Protein AF-A0A1R1YHP0-F1 (afdb_monomer_lite)

InterPro domains:
  IPR048720 PROPPIN [PTHR11227] (2-78)

Sequence (87 aa):
MKHSCISVGTKDGYRIYNIDPFGKCYSKSYLCNITPLNLDQGGVSIVEMLFCTSLVALVGSGDHPQMSPRRLQIKNTKVTKLDLFYI

Foldseek 3Di:
DQPQKDWAWDQFFIWMFGVVVTDTPDTDGPQDPPDPPDRQGFTWPDWDDPRPAQWIWTATPCSHPVRHNPWIFIDRRVDPPDRGDTD

Secondary structure (DSSP, 8-state):
----EEEEEETTEEEEEEETTEEEEEEEE---TT-TT------EEEEEESTTSSEEEEEE-SSSTTS-TT-EEEEESS--SS--EE-

pLDDT: mean 82.33, std 15.02, range [46.94, 96.0]

Structure (mmCIF, N/CA/C/O back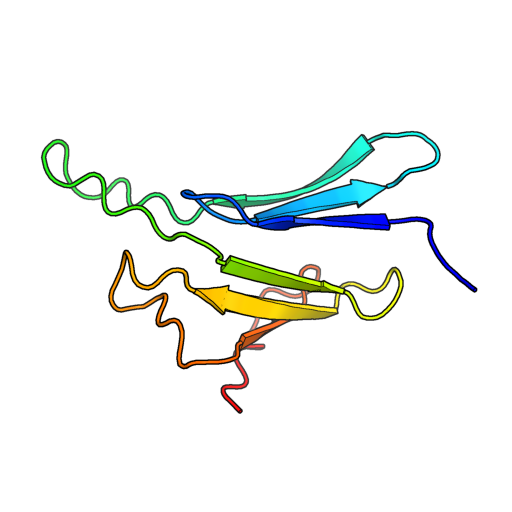bone):
data_AF-A0A1R1YHP0-F1
#
_entry.id   AF-A0A1R1YHP0-F1
#
loop_
_atom_site.group_PDB
_atom_site.id
_atom_site.type_symbol
_atom_site.label_atom_id
_atom_site.label_alt_id
_atom_site.label_comp_id
_atom_site.label_asym_id
_atom_site.label_entity_id
_atom_site.label_seq_id
_atom_site.pdbx_PDB_ins_code
_atom_site.Cartn_x
_atom_site.Cartn_y
_atom_site.Cartn_z
_atom_site.o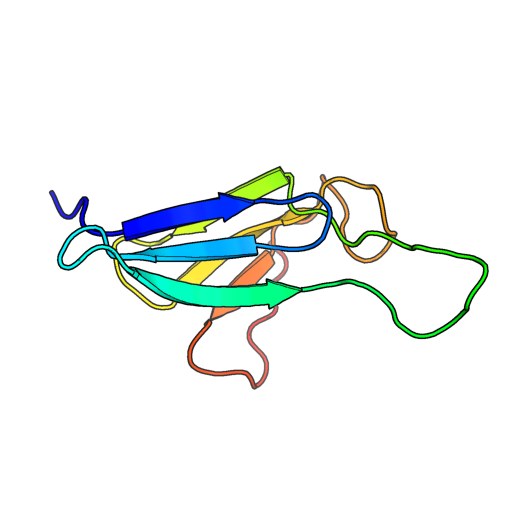ccupancy
_atom_site.B_iso_or_equiv
_atom_site.auth_seq_id
_atom_site.auth_comp_id
_atom_site.auth_asym_id
_atom_site.auth_atom_id
_atom_site.pdbx_PDB_model_num
ATOM 1 N N . MET A 1 1 ? -15.874 -10.133 8.396 1.00 48.38 1 MET A N 1
ATOM 2 C CA . MET A 1 1 ? -14.597 -9.839 7.701 1.00 48.38 1 MET A CA 1
ATOM 3 C C . MET A 1 1 ? -14.380 -8.331 7.729 1.00 48.38 1 MET A C 1
ATOM 5 O O . MET A 1 1 ? -15.351 -7.612 7.533 1.00 48.38 1 MET A O 1
ATOM 9 N N . LYS A 1 2 ? -13.181 -7.837 8.071 1.00 59.72 2 LYS A N 1
ATOM 10 C CA . LYS A 1 2 ? -12.922 -6.389 8.198 1.00 59.72 2 LYS A CA 1
ATOM 11 C C . LYS A 1 2 ? -12.537 -5.804 6.832 1.00 59.72 2 LYS A C 1
ATOM 13 O O . LYS A 1 2 ? -11.388 -5.931 6.434 1.00 59.72 2 LYS A O 1
ATOM 18 N N . HIS A 1 3 ? -13.493 -5.177 6.148 1.00 66.38 3 HIS A N 1
ATOM 19 C CA . HIS A 1 3 ? -13.300 -4.445 4.885 1.00 66.38 3 HIS A CA 1
ATOM 20 C C . HIS A 1 3 ? -13.420 -2.927 5.092 1.00 66.38 3 HIS A C 1
ATOM 22 O O . HIS A 1 3 ? -14.106 -2.262 4.329 1.00 66.38 3 HIS A O 1
ATOM 28 N N . 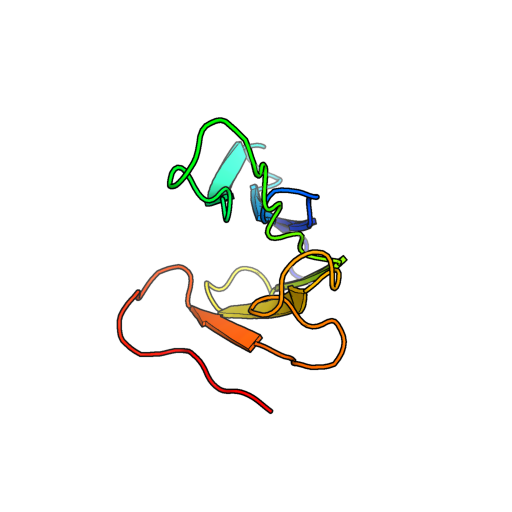SER A 1 4 ? -12.846 -2.365 6.159 1.00 86.81 4 SER A N 1
ATOM 29 C CA . SER A 1 4 ? -13.013 -0.932 6.454 1.00 86.81 4 SER A CA 1
ATOM 30 C C . SER A 1 4 ? -11.902 -0.048 5.884 1.00 86.81 4 SER A C 1
ATOM 32 O O . SER A 1 4 ? -11.954 1.161 6.064 1.00 86.81 4 SER A O 1
ATOM 34 N N . CYS A 1 5 ? -10.904 -0.602 5.187 1.00 91.06 5 CYS A N 1
ATOM 35 C CA . CYS A 1 5 ? -9.832 0.190 4.581 1.00 91.06 5 CYS A CA 1
ATOM 36 C C . CYS A 1 5 ? -9.562 -0.202 3.126 1.00 91.06 5 CYS A C 1
ATOM 38 O O . CYS A 1 5 ? -9.754 -1.353 2.743 1.00 91.06 5 CYS A O 1
ATOM 40 N N . ILE A 1 6 ? -9.079 0.765 2.347 1.00 93.38 6 ILE A N 1
ATOM 41 C CA . ILE A 1 6 ? -8.641 0.605 0.958 1.00 93.38 6 ILE A CA 1
ATOM 42 C C . ILE A 1 6 ? -7.195 1.085 0.865 1.00 93.38 6 ILE A C 1
ATOM 44 O O . ILE A 1 6 ? -6.902 2.235 1.206 1.00 93.38 6 ILE A O 1
ATOM 48 N N . SER A 1 7 ? -6.301 0.230 0.379 1.00 94.81 7 SER A N 1
ATOM 49 C CA . SER A 1 7 ? -4.942 0.601 -0.012 1.00 94.81 7 SER A CA 1
ATOM 50 C C . SER A 1 7 ? -4.870 0.872 -1.513 1.00 94.81 7 SER A C 1
ATOM 52 O O . SER A 1 7 ? -5.461 0.162 -2.320 1.00 94.81 7 SER A O 1
ATOM 54 N N . VAL A 1 8 ? -4.156 1.929 -1.898 1.00 96.00 8 VAL A N 1
ATOM 55 C CA . VAL A 1 8 ? -4.045 2.379 -3.291 1.00 96.00 8 VAL A CA 1
ATOM 56 C C . VAL A 1 8 ? -2.583 2.642 -3.619 1.00 96.00 8 VAL A C 1
ATOM 58 O O . VAL A 1 8 ? -1.962 3.515 -3.011 1.00 96.00 8 VAL A O 1
ATOM 61 N N . GLY A 1 9 ? -2.041 1.894 -4.578 1.00 94.69 9 GLY A N 1
ATOM 62 C CA . GLY A 1 9 ? -0.728 2.144 -5.171 1.00 94.69 9 GLY A CA 1
ATOM 63 C C . GLY A 1 9 ? -0.834 3.204 -6.263 1.00 94.69 9 GLY A C 1
ATOM 64 O O . GLY A 1 9 ? -1.827 3.265 -6.989 1.00 94.69 9 GLY A O 1
ATOM 65 N N . THR A 1 10 ? 0.160 4.079 -6.358 1.00 93.69 10 THR A N 1
ATOM 66 C CA . THR A 1 10 ? 0.215 5.154 -7.351 1.00 93.69 10 THR A CA 1
ATOM 67 C C . THR A 1 10 ? 1.600 5.232 -7.977 1.00 93.69 10 THR A C 1
ATOM 69 O O . THR A 1 10 ? 2.567 4.658 -7.478 1.00 93.69 10 THR A O 1
ATOM 72 N N . LYS A 1 11 ? 1.716 5.971 -9.084 1.00 90.06 11 LYS A N 1
ATOM 73 C CA . LYS A 1 11 ? 3.001 6.198 -9.770 1.00 90.06 11 LYS A CA 1
ATOM 74 C C . LYS A 1 11 ? 4.014 6.957 -8.907 1.00 90.06 11 LYS A C 1
ATOM 76 O O . LYS A 1 11 ? 5.208 6.878 -9.134 1.00 90.06 11 LYS A O 1
ATOM 81 N N . ASP A 1 12 ? 3.538 7.668 -7.894 1.00 89.56 12 ASP A N 1
ATOM 82 C CA . ASP A 1 12 ? 4.333 8.512 -7.008 1.00 89.56 12 ASP A CA 1
ATOM 83 C C . ASP A 1 12 ? 4.350 8.027 -5.548 1.00 89.56 12 ASP A C 1
ATOM 85 O O . ASP A 1 12 ? 4.864 8.743 -4.684 1.00 89.56 12 ASP A O 1
ATOM 89 N N . GLY A 1 13 ? 3.782 6.853 -5.241 1.00 91.94 13 GLY A N 1
ATOM 90 C CA . GLY A 1 13 ? 3.725 6.326 -3.879 1.00 91.94 13 GLY A CA 1
ATOM 91 C C . GLY A 1 13 ? 2.531 5.420 -3.589 1.00 91.94 13 GLY A C 1
ATOM 92 O O . GLY A 1 13 ? 2.127 4.616 -4.419 1.00 91.94 13 GLY A O 1
ATOM 93 N N . TYR A 1 14 ? 1.990 5.510 -2.372 1.00 94.44 14 TYR A N 1
ATOM 94 C CA . TYR A 1 14 ? 0.786 4.776 -1.975 1.00 94.44 14 TYR A CA 1
ATOM 95 C C . TYR A 1 14 ? -0.016 5.520 -0.906 1.00 94.44 14 TYR A C 1
ATOM 97 O O . TYR A 1 14 ? 0.496 6.378 -0.173 1.00 94.44 14 TYR A O 1
ATOM 105 N N . ARG A 1 15 ? -1.305 5.194 -0.818 1.00 95.31 15 ARG A N 1
ATOM 106 C CA . ARG A 1 15 ? -2.280 5.837 0.071 1.00 95.31 15 ARG A CA 1
ATOM 107 C C . ARG A 1 15 ? -3.181 4.793 0.713 1.00 95.31 15 ARG A C 1
ATOM 109 O O . ARG A 1 15 ? -3.413 3.735 0.137 1.00 95.31 15 ARG A O 1
ATOM 116 N N . ILE A 1 16 ? -3.680 5.102 1.904 1.00 95.12 16 ILE A N 1
ATOM 117 C CA . ILE A 1 16 ? -4.649 4.273 2.620 1.00 95.12 16 ILE A CA 1
ATOM 118 C C . ILE A 1 16 ? -5.837 5.146 2.999 1.00 95.12 16 ILE A C 1
ATOM 120 O O . ILE A 1 16 ? -5.663 6.257 3.514 1.00 95.12 16 ILE A O 1
ATOM 124 N N . TYR A 1 17 ? -7.032 4.627 2.750 1.00 94.06 17 TYR A N 1
ATOM 125 C CA . TYR A 1 17 ? -8.301 5.273 3.040 1.00 94.06 17 TYR A CA 1
ATOM 126 C C . TYR A 1 17 ? -9.112 4.404 3.994 1.00 94.06 17 TYR A C 1
ATOM 128 O O . TYR A 1 17 ? -9.212 3.197 3.794 1.00 94.06 17 TYR A O 1
ATOM 136 N N . ASN A 1 18 ? -9.701 5.019 5.013 1.00 92.88 18 ASN A N 1
ATOM 137 C CA . ASN A 1 18 ? -10.807 4.434 5.754 1.00 92.88 18 ASN A CA 1
ATOM 138 C C . ASN A 1 18 ? -12.090 4.610 4.932 1.00 92.88 18 ASN A C 1
ATOM 140 O O . ASN A 1 18 ? -12.234 5.618 4.240 1.00 92.88 18 ASN A O 1
ATOM 144 N N . ILE A 1 19 ? -12.993 3.636 4.995 1.00 91.62 19 ILE A N 1
ATOM 145 C CA . ILE A 1 19 ? -14.281 3.683 4.294 1.00 91.62 19 ILE A CA 1
ATOM 146 C C . ILE A 1 19 ? -15.342 4.392 5.147 1.00 91.62 19 ILE A C 1
ATOM 148 O O . ILE A 1 19 ? -16.212 5.049 4.580 1.00 91.62 19 ILE A O 1
ATOM 152 N N . ASP A 1 20 ? -15.248 4.318 6.483 1.00 87.81 20 ASP A N 1
ATOM 153 C CA . ASP A 1 20 ? -16.267 4.861 7.391 1.00 87.81 20 ASP A CA 1
ATOM 154 C C . ASP A 1 20 ? -15.678 5.543 8.651 1.00 87.81 20 ASP A C 1
ATOM 156 O O . ASP A 1 20 ? -15.122 4.860 9.521 1.00 87.81 20 ASP A O 1
ATOM 160 N N . PRO A 1 21 ? -15.756 6.885 8.760 1.00 90.69 21 PRO A N 1
ATOM 161 C CA . PRO A 1 21 ? -16.095 7.807 7.676 1.00 90.69 21 PRO A CA 1
ATOM 162 C C . PRO A 1 21 ? -15.034 7.755 6.566 1.00 90.69 21 PRO A C 1
ATOM 164 O O . PRO A 1 21 ? -13.850 7.514 6.838 1.00 90.69 21 PRO A O 1
ATOM 167 N N . PHE A 1 22 ? -15.447 7.999 5.317 1.00 92.25 22 PHE A N 1
ATOM 168 C CA . PHE A 1 22 ? -14.519 7.981 4.188 1.00 92.25 22 PHE A CA 1
ATOM 169 C C . PHE A 1 22 ? -13.444 9.055 4.359 1.00 92.25 22 PHE A C 1
ATOM 171 O O . PHE A 1 22 ? -13.739 10.248 4.447 1.00 92.25 22 PHE A O 1
ATOM 178 N N . GLY A 1 23 ? -12.181 8.640 4.390 1.00 92.25 23 GLY A N 1
ATOM 179 C CA . GLY A 1 23 ? -11.093 9.573 4.633 1.00 92.25 23 GLY A CA 1
ATOM 180 C C . GLY A 1 23 ? -9.721 8.960 4.437 1.00 92.25 23 GLY A C 1
ATOM 181 O O . GLY A 1 23 ? -9.479 7.796 4.745 1.00 92.25 23 GLY A O 1
ATOM 182 N N . LYS A 1 24 ? -8.785 9.765 3.935 1.00 93.44 24 LYS A N 1
ATOM 183 C CA . LYS A 1 24 ? -7.384 9.364 3.789 1.00 93.44 24 LYS A CA 1
ATOM 184 C C . LYS A 1 24 ? -6.726 9.309 5.166 1.00 93.44 24 LYS A C 1
ATOM 186 O O . LYS A 1 24 ? -6.535 10.350 5.788 1.00 93.44 24 LYS A O 1
ATOM 191 N N . CYS A 1 25 ? -6.337 8.123 5.618 1.00 90.75 25 CYS A N 1
ATOM 192 C CA . CYS A 1 25 ? -5.676 7.944 6.910 1.00 90.75 25 CYS A CA 1
ATOM 193 C C . CYS A 1 25 ? -4.147 7.904 6.797 1.00 90.75 25 CYS A C 1
ATOM 195 O O . CYS A 1 25 ? -3.454 8.222 7.760 1.00 90.75 25 CYS A O 1
ATOM 197 N N . TYR A 1 26 ? -3.604 7.537 5.632 1.00 93.44 26 TYR A N 1
ATOM 198 C CA . TYR A 1 26 ? -2.160 7.520 5.404 1.00 93.44 26 TYR A CA 1
ATOM 199 C C . TYR A 1 26 ? -1.810 7.845 3.950 1.00 93.44 26 TYR A C 1
ATOM 201 O O . TYR A 1 26 ? -2.549 7.522 3.021 1.00 93.44 26 TYR A O 1
ATOM 209 N N . SER A 1 27 ? -0.660 8.485 3.747 1.00 93.00 27 SER A N 1
ATOM 210 C CA . SER A 1 27 ? -0.111 8.778 2.425 1.00 93.00 27 SER A CA 1
ATOM 211 C C . SER A 1 27 ? 1.405 8.803 2.501 1.00 93.00 27 SER A C 1
ATOM 213 O O . SER A 1 27 ? 1.968 9.514 3.333 1.00 93.00 27 SER A O 1
ATOM 215 N N . LYS A 1 28 ? 2.068 8.097 1.589 1.00 91.12 28 LYS A N 1
ATOM 216 C CA . LYS A 1 28 ? 3.515 8.182 1.401 1.00 91.12 28 LYS A CA 1
ATOM 217 C C . LYS A 1 28 ? 3.807 8.471 -0.060 1.00 91.12 28 LYS A C 1
ATOM 219 O O . LYS A 1 28 ? 3.341 7.739 -0.923 1.00 91.12 28 LYS A O 1
ATOM 224 N N . SER A 1 29 ? 4.577 9.529 -0.307 1.00 89.31 29 SER A N 1
ATOM 225 C CA . SER A 1 29 ? 5.129 9.829 -1.627 1.00 89.31 29 SER A CA 1
ATOM 226 C C . SER A 1 29 ? 6.604 9.439 -1.681 1.00 89.31 29 SER A C 1
ATOM 228 O O . SER A 1 29 ? 7.321 9.565 -0.680 1.00 89.31 29 SER A O 1
ATOM 230 N N . TYR A 1 30 ? 7.025 8.955 -2.844 1.00 83.50 30 TYR A N 1
ATOM 231 C CA . TYR A 1 30 ? 8.407 8.630 -3.186 1.00 83.50 30 TYR A CA 1
ATOM 232 C C . TYR A 1 30 ? 8.965 9.547 -4.279 1.00 83.50 30 TYR A C 1
ATOM 234 O O . TYR A 1 30 ? 9.988 9.223 -4.875 1.00 83.50 30 TYR A O 1
ATOM 242 N N . LEU A 1 31 ? 8.319 10.688 -4.543 1.00 75.06 31 LEU A N 1
ATOM 243 C CA . LEU A 1 31 ? 8.860 11.686 -5.457 1.00 75.06 31 LEU A CA 1
ATOM 244 C C . LEU A 1 31 ? 10.196 12.213 -4.911 1.00 75.06 31 LEU A C 1
ATOM 246 O O . LEU A 1 31 ? 10.270 12.735 -3.795 1.00 75.06 31 LEU A O 1
ATOM 250 N N . CYS A 1 32 ? 11.258 12.050 -5.692 1.00 58.34 32 CYS A N 1
ATOM 251 C CA . CYS A 1 32 ? 12.581 12.544 -5.354 1.00 58.34 32 CYS A CA 1
ATOM 252 C C . CYS A 1 32 ? 12.683 14.027 -5.746 1.00 58.34 32 CYS A C 1
ATOM 254 O O . CYS A 1 32 ? 12.744 14.354 -6.926 1.00 58.34 32 CYS A O 1
ATOM 256 N N . ASN A 1 33 ? 12.737 14.943 -4.775 1.00 52.03 33 ASN A N 1
ATOM 257 C CA . ASN A 1 33 ? 12.897 16.386 -5.035 1.00 52.03 33 ASN A CA 1
ATOM 258 C C . ASN A 1 33 ? 14.339 16.785 -5.428 1.00 52.03 33 ASN A C 1
ATOM 260 O O . ASN A 1 33 ? 14.702 17.952 -5.310 1.00 52.03 33 ASN A O 1
ATOM 264 N N . ILE A 1 34 ? 15.201 15.836 -5.811 1.00 55.91 34 ILE A N 1
ATOM 265 C CA . ILE A 1 34 ? 16.653 16.076 -5.832 1.00 55.91 34 ILE A CA 1
ATOM 266 C C . ILE A 1 34 ? 17.129 16.738 -7.134 1.00 55.91 34 ILE A C 1
ATOM 268 O O . ILE A 1 34 ? 18.152 17.416 -7.102 1.00 55.91 34 ILE A O 1
ATOM 272 N N . THR A 1 35 ? 16.399 16.654 -8.256 1.00 46.94 35 THR A N 1
ATOM 273 C CA . THR A 1 35 ? 16.777 17.415 -9.464 1.00 46.94 35 THR A CA 1
ATOM 274 C C . THR A 1 35 ? 15.569 17.906 -10.271 1.00 46.94 35 THR A C 1
ATOM 276 O O . THR A 1 35 ? 14.622 17.148 -10.462 1.00 46.94 35 THR A O 1
ATOM 279 N N . PRO A 1 36 ? 15.605 19.135 -10.824 1.00 55.81 36 PRO A N 1
ATOM 280 C CA . PRO A 1 36 ? 14.550 19.667 -11.695 1.00 55.81 36 PRO A CA 1
ATOM 281 C C . PRO A 1 36 ? 14.474 18.984 -13.076 1.00 55.81 36 PRO A C 1
ATOM 283 O O . PRO A 1 36 ? 13.666 19.390 -13.905 1.00 55.81 36 PRO A O 1
ATOM 286 N N . LEU A 1 37 ? 15.309 17.969 -13.336 1.00 54.69 37 LEU A N 1
ATOM 287 C CA . LEU A 1 37 ? 15.454 17.324 -14.645 1.00 54.69 37 LEU A CA 1
ATOM 288 C C . LEU A 1 37 ? 15.216 15.804 -14.642 1.00 54.69 37 LEU A C 1
ATOM 290 O O . LEU A 1 37 ? 15.064 15.240 -15.719 1.00 54.69 37 LEU A O 1
ATOM 294 N N . ASN A 1 38 ? 15.121 15.153 -13.475 1.00 50.16 38 ASN A N 1
ATOM 295 C CA . ASN A 1 38 ? 14.720 13.747 -13.359 1.00 50.16 38 ASN A CA 1
ATOM 296 C C . ASN A 1 38 ? 13.593 13.606 -12.330 1.00 50.16 38 ASN A C 1
ATOM 298 O O . ASN A 1 38 ? 13.820 13.562 -11.120 1.00 50.16 38 ASN A O 1
ATOM 302 N N . LEU A 1 39 ? 12.363 13.539 -12.845 1.00 59.41 39 LEU A N 1
ATOM 303 C CA . LEU A 1 39 ? 11.162 13.120 -12.122 1.00 59.41 39 LEU A CA 1
ATOM 304 C C . LEU A 1 39 ? 11.214 11.604 -11.904 1.00 59.41 39 LEU A C 1
ATOM 306 O O . LEU A 1 39 ? 10.422 10.855 -12.476 1.00 59.41 39 LEU A O 1
ATOM 310 N N . ASP A 1 40 ? 12.165 11.150 -11.096 1.00 60.78 40 ASP A N 1
ATOM 311 C CA . ASP A 1 40 ? 12.233 9.754 -10.690 1.00 60.78 40 ASP A CA 1
ATOM 312 C C . ASP A 1 40 ? 11.015 9.446 -9.808 1.00 60.78 40 ASP A C 1
ATOM 314 O O . ASP A 1 40 ? 10.931 9.808 -8.630 1.00 60.78 40 ASP A O 1
ATOM 318 N N . GLN A 1 41 ? 10.020 8.828 -10.439 1.00 70.56 41 GLN A N 1
ATOM 319 C CA . GLN A 1 41 ? 8.753 8.427 -9.851 1.00 70.56 41 GLN A CA 1
ATOM 320 C C . GLN A 1 41 ? 8.944 7.084 -9.139 1.00 70.56 41 GLN A C 1
ATOM 322 O O . GLN A 1 41 ? 9.166 6.054 -9.766 1.00 70.56 41 GLN A O 1
ATOM 327 N N . GLY A 1 42 ? 8.887 7.075 -7.807 1.00 79.69 42 GLY A N 1
ATOM 328 C CA . GLY A 1 42 ? 8.915 5.838 -7.024 1.00 79.69 42 GLY A CA 1
ATOM 329 C C . GLY A 1 42 ? 7.541 5.170 -6.964 1.00 79.69 42 GLY A C 1
ATOM 330 O O . GLY A 1 42 ? 6.883 5.220 -5.927 1.00 79.69 42 GLY A O 1
ATOM 331 N N . GLY A 1 43 ? 7.095 4.565 -8.064 1.00 89.62 43 GLY A N 1
ATOM 332 C CA . GLY A 1 43 ? 5.777 3.936 -8.151 1.00 89.62 43 GLY A CA 1
ATOM 333 C C . GLY A 1 43 ? 5.617 2.680 -7.290 1.00 89.62 43 GLY A C 1
ATOM 334 O O . GLY A 1 43 ? 6.575 1.933 -7.061 1.00 89.62 43 GLY A O 1
ATOM 335 N N . VAL A 1 44 ? 4.386 2.436 -6.835 1.00 93.88 44 VAL A N 1
ATOM 336 C CA . VAL A 1 44 ? 3.975 1.212 -6.132 1.00 93.88 44 VAL A CA 1
ATOM 337 C C . VAL A 1 44 ? 2.942 0.473 -6.980 1.00 93.88 44 VAL A C 1
ATOM 339 O O . VAL A 1 44 ? 1.876 1.018 -7.268 1.00 93.88 44 VAL A O 1
ATOM 342 N N . SER A 1 45 ? 3.254 -0.767 -7.359 1.00 94.31 45 SER A N 1
ATOM 343 C CA . SER A 1 45 ? 2.401 -1.611 -8.206 1.00 94.31 45 SER A CA 1
ATOM 344 C C . SER A 1 45 ? 1.419 -2.446 -7.389 1.00 94.31 45 SER A C 1
ATOM 346 O O . SER A 1 45 ? 0.272 -2.622 -7.790 1.00 94.31 45 SER A O 1
ATOM 348 N N . ILE A 1 46 ? 1.854 -2.923 -6.221 1.00 95.69 46 ILE A N 1
ATOM 349 C CA . ILE A 1 46 ? 1.043 -3.712 -5.291 1.00 95.69 46 ILE A CA 1
ATOM 350 C C . ILE A 1 46 ? 1.141 -3.072 -3.914 1.00 95.69 46 ILE A C 1
ATOM 352 O O . ILE A 1 46 ? 2.240 -2.752 -3.455 1.00 95.69 46 ILE A O 1
ATOM 356 N N . VAL A 1 47 ? -0.002 -2.913 -3.249 1.00 95.81 47 VAL A N 1
ATOM 357 C CA . VAL A 1 47 ? -0.071 -2.534 -1.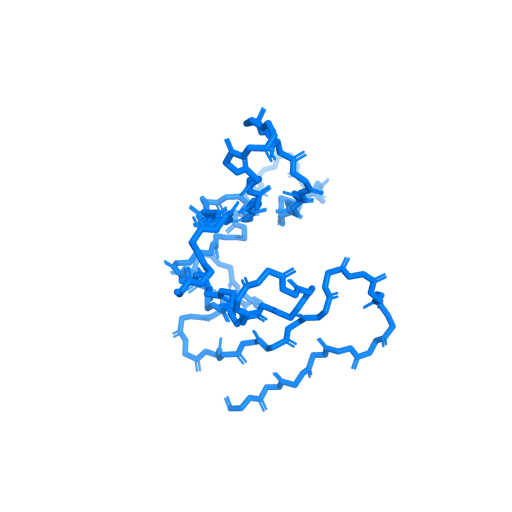839 1.00 95.81 47 VAL A CA 1
ATOM 358 C C . VAL A 1 47 ? -1.213 -3.277 -1.157 1.00 95.81 47 VAL A C 1
ATOM 360 O O . VAL A 1 47 ? -2.384 -3.055 -1.450 1.00 95.81 47 VAL A O 1
ATOM 363 N N . GLU A 1 48 ? -0.859 -4.136 -0.213 1.00 94.00 48 GLU A N 1
ATOM 364 C CA . GLU A 1 48 ? -1.798 -4.957 0.544 1.00 94.00 48 GLU A CA 1
ATOM 365 C C . GLU A 1 48 ? -1.677 -4.650 2.032 1.00 94.00 48 GLU A C 1
ATOM 367 O O . GLU A 1 48 ? -0.575 -4.535 2.578 1.00 94.00 48 GLU A O 1
ATOM 372 N N . MET A 1 49 ? -2.819 -4.506 2.699 1.00 92.25 49 MET A N 1
ATOM 373 C CA . MET A 1 49 ? -2.876 -4.299 4.143 1.00 92.25 49 MET A CA 1
ATOM 374 C C . MET A 1 49 ? -3.174 -5.605 4.859 1.00 92.25 49 MET A C 1
ATOM 376 O O . MET A 1 49 ? -4.044 -6.373 4.451 1.00 92.25 49 MET A O 1
ATOM 380 N N . LEU A 1 50 ? -2.548 -5.807 6.018 1.00 90.94 50 LEU A N 1
ATOM 381 C CA . LEU A 1 50 ? -3.033 -6.815 6.951 1.00 90.94 50 LEU A CA 1
ATOM 382 C C . LEU A 1 50 ? -4.240 -6.247 7.714 1.00 90.94 50 LEU A C 1
ATOM 384 O O . LEU A 1 50 ? -4.077 -5.533 8.710 1.00 90.94 50 LEU A O 1
ATOM 388 N N . PHE A 1 51 ? -5.453 -6.553 7.244 1.00 88.88 51 PHE A N 1
ATOM 389 C CA . PHE A 1 51 ? -6.709 -5.996 7.765 1.00 88.88 51 PHE A CA 1
ATOM 390 C C . PHE A 1 51 ? -6.652 -4.453 7.844 1.00 88.88 51 PHE A C 1
ATOM 392 O O . PHE A 1 51 ? -6.298 -3.787 6.881 1.00 88.88 51 PHE A O 1
ATOM 399 N N . CYS A 1 52 ? -6.971 -3.873 9.005 1.00 87.62 52 CYS A N 1
ATOM 400 C CA . CYS A 1 52 ? -6.910 -2.431 9.275 1.00 87.62 52 CYS A CA 1
ATOM 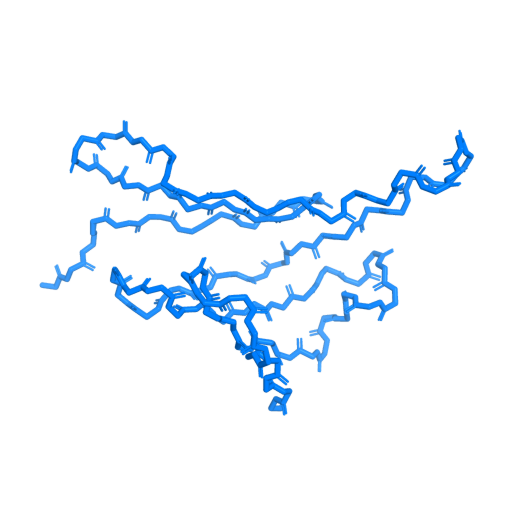401 C C . CYS A 1 52 ? -5.734 -2.080 10.201 1.00 87.62 52 CYS A C 1
ATOM 403 O O . CYS A 1 52 ? -5.818 -1.154 11.009 1.00 87.62 52 CYS A O 1
ATOM 405 N N . THR A 1 53 ? -4.668 -2.883 10.165 1.00 89.94 53 THR A N 1
ATOM 406 C CA . THR A 1 53 ? -3.449 -2.623 10.939 1.00 89.94 53 THR A CA 1
ATOM 407 C C . THR A 1 53 ? -2.544 -1.629 10.208 1.00 89.94 53 THR A C 1
ATOM 409 O O . THR A 1 53 ? -2.830 -1.201 9.092 1.00 89.94 53 THR A O 1
ATOM 412 N N . SER A 1 54 ? -1.437 -1.236 10.840 1.00 89.19 54 SER A N 1
ATOM 413 C CA . SER A 1 54 ? -0.420 -0.399 10.200 1.00 89.19 54 SER A CA 1
ATOM 414 C C . SER A 1 54 ? 0.578 -1.189 9.350 1.00 89.19 54 SER A C 1
ATOM 416 O O . SER A 1 54 ? 1.461 -0.576 8.756 1.00 89.19 54 SER A O 1
ATOM 418 N N . LEU A 1 55 ? 0.460 -2.519 9.282 1.00 91.88 55 LEU A N 1
ATOM 419 C CA . LEU A 1 55 ? 1.352 -3.364 8.497 1.00 91.88 55 LEU A CA 1
ATOM 420 C C . LEU A 1 55 ? 0.897 -3.408 7.036 1.00 91.88 55 LEU A C 1
ATOM 422 O O . LEU A 1 55 ? -0.253 -3.751 6.747 1.00 91.88 55 LEU A O 1
ATOM 426 N N . VAL A 1 56 ? 1.813 -3.079 6.128 1.00 93.00 56 VAL A N 1
ATOM 427 C CA . VAL A 1 56 ? 1.575 -3.088 4.684 1.00 93.00 56 VAL A CA 1
ATOM 428 C C . VAL A 1 56 ? 2.663 -3.863 3.957 1.00 93.00 56 VAL A C 1
ATOM 430 O O . VAL A 1 56 ? 3.849 -3.706 4.246 1.00 93.00 56 VAL A O 1
ATOM 433 N N . ALA A 1 57 ? 2.245 -4.679 2.999 1.00 94.12 57 ALA A N 1
ATOM 434 C CA . ALA A 1 57 ? 3.107 -5.350 2.045 1.00 94.12 57 ALA A CA 1
ATOM 435 C C . ALA A 1 57 ? 3.060 -4.573 0.729 1.00 94.12 57 ALA A C 1
ATOM 437 O O . ALA A 1 57 ? 1.975 -4.304 0.213 1.00 94.12 57 ALA A O 1
ATOM 438 N N . LEU A 1 58 ? 4.215 -4.175 0.199 1.00 93.81 58 LEU A N 1
ATOM 439 C CA . LEU A 1 58 ? 4.276 -3.400 -1.035 1.00 93.81 58 LEU A CA 1
ATOM 440 C C . LEU A 1 58 ? 5.362 -3.884 -1.988 1.00 93.81 58 LEU A C 1
ATOM 442 O O . LEU A 1 58 ? 6.405 -4.385 -1.566 1.00 93.81 58 LEU A O 1
ATOM 446 N N . VAL A 1 59 ? 5.109 -3.688 -3.278 1.00 94.69 59 VAL A N 1
ATOM 447 C CA . VAL A 1 59 ? 6.028 -3.995 -4.378 1.00 94.69 59 VAL A CA 1
ATOM 448 C C . VAL A 1 59 ? 6.147 -2.762 -5.267 1.00 94.69 59 VAL A C 1
ATOM 450 O O . VAL A 1 59 ? 5.162 -2.065 -5.522 1.00 94.69 59 VAL A O 1
ATOM 453 N N . GLY A 1 60 ? 7.364 -2.454 -5.712 1.00 92.94 60 GLY A N 1
ATOM 454 C CA . GLY A 1 60 ? 7.601 -1.307 -6.583 1.00 92.94 60 GLY A CA 1
ATOM 455 C C . GLY A 1 60 ? 7.120 -1.524 -8.014 1.00 92.94 60 GLY A C 1
ATOM 456 O O . GLY A 1 60 ? 6.927 -2.654 -8.458 1.00 92.94 60 GLY A O 1
ATOM 457 N N . SER A 1 61 ? 6.933 -0.437 -8.755 1.00 91.06 61 SER A N 1
ATOM 458 C CA . SER A 1 61 ? 6.564 -0.495 -10.178 1.00 91.06 61 SER A CA 1
ATOM 459 C C . SER A 1 61 ? 7.753 -0.755 -11.111 1.00 91.06 61 SER A C 1
ATOM 461 O O . SER A 1 61 ? 7.550 -1.123 -12.261 1.00 91.06 61 SER A O 1
ATOM 463 N N . GLY A 1 62 ? 8.993 -0.611 -10.631 1.00 87.81 62 GLY A N 1
ATOM 464 C CA . GLY A 1 62 ? 10.213 -0.726 -11.440 1.00 87.81 62 GLY A CA 1
ATOM 465 C C . GLY A 1 62 ? 10.702 0.581 -12.053 1.00 87.81 62 GLY A C 1
ATOM 466 O O . GLY A 1 62 ? 11.808 0.609 -12.582 1.00 87.81 62 GLY A O 1
ATOM 467 N N . ASP A 1 63 ? 9.933 1.658 -11.901 1.00 83.44 63 ASP A N 1
ATOM 468 C CA . ASP A 1 63 ? 10.259 2.998 -12.404 1.00 83.44 63 ASP A CA 1
ATOM 469 C C . ASP A 1 63 ? 11.500 3.610 -11.725 1.00 83.44 63 ASP A C 1
ATOM 471 O O . ASP A 1 63 ? 12.133 4.511 -12.266 1.00 83.44 63 ASP A O 1
ATOM 475 N N . HIS A 1 64 ? 11.875 3.108 -10.542 1.00 81.94 64 HIS A N 1
ATOM 476 C CA . HIS A 1 64 ? 13.049 3.559 -9.800 1.00 81.94 64 HIS A CA 1
ATOM 477 C C . HIS A 1 64 ? 13.834 2.364 -9.224 1.00 81.94 64 HIS A C 1
ATOM 479 O O . HIS A 1 64 ? 13.208 1.417 -8.735 1.00 81.94 64 HIS A O 1
ATOM 485 N N . PRO A 1 65 ? 15.184 2.388 -9.179 1.00 79.44 65 PRO A N 1
ATOM 486 C CA . PRO A 1 65 ? 15.995 1.254 -8.709 1.00 79.44 65 PRO A CA 1
ATOM 487 C C . PRO A 1 65 ? 15.673 0.787 -7.282 1.00 79.44 65 PRO A C 1
ATOM 489 O O . PRO A 1 65 ? 15.751 -0.404 -6.973 1.00 79.44 65 PRO A O 1
ATOM 492 N N . GLN A 1 66 ? 15.272 1.713 -6.404 1.00 79.00 66 GLN A N 1
ATOM 493 C CA . GLN A 1 66 ? 14.856 1.387 -5.031 1.00 79.00 66 GLN A CA 1
ATOM 494 C C . GLN A 1 66 ? 13.447 0.768 -4.957 1.00 79.00 66 GLN A C 1
ATOM 496 O O . GLN A 1 66 ? 13.104 0.135 -3.958 1.00 79.00 66 GLN A O 1
ATOM 501 N N . MET A 1 67 ? 12.648 0.899 -6.019 1.00 85.62 67 MET A N 1
ATOM 502 C CA . MET A 1 67 ? 11.281 0.390 -6.150 1.00 85.62 67 MET A CA 1
ATOM 503 C C . MET A 1 67 ? 11.219 -0.716 -7.209 1.00 85.62 67 MET A C 1
ATOM 505 O O . MET A 1 67 ? 10.529 -0.606 -8.218 1.00 85.62 67 MET A O 1
ATOM 509 N N . SER A 1 68 ? 11.941 -1.808 -6.964 1.00 88.62 68 SER A N 1
ATOM 510 C CA . SER A 1 68 ? 11.942 -2.986 -7.839 1.00 88.62 68 SER A CA 1
ATOM 511 C C . SER A 1 68 ? 10.617 -3.766 -7.760 1.00 88.62 68 SER A C 1
ATOM 513 O O . SER A 1 68 ? 10.130 -4.001 -6.650 1.00 88.62 68 SER A O 1
ATOM 515 N N . PRO A 1 69 ? 10.091 -4.279 -8.891 1.00 92.88 69 PRO A N 1
ATOM 516 C CA . PRO A 1 69 ? 8.920 -5.156 -8.909 1.00 92.88 69 PRO A CA 1
ATOM 517 C C . PRO A 1 69 ? 9.228 -6.571 -8.401 1.00 92.88 69 PRO A C 1
ATOM 519 O O . PRO A 1 69 ? 8.331 -7.388 -8.236 1.00 92.88 69 PRO A O 1
ATOM 522 N N . ARG A 1 70 ? 10.507 -6.878 -8.151 1.00 92.75 70 ARG A N 1
ATOM 523 C CA . ARG A 1 70 ? 10.986 -8.181 -7.659 1.00 92.75 70 ARG A CA 1
ATOM 524 C C . ARG A 1 70 ? 11.336 -8.168 -6.171 1.00 92.75 70 ARG A C 1
ATOM 526 O O . ARG A 1 70 ? 11.956 -9.106 -5.690 1.00 92.75 70 ARG A O 1
ATOM 533 N N . ARG A 1 71 ? 11.035 -7.078 -5.460 1.00 89.88 71 ARG A N 1
ATOM 534 C CA . ARG A 1 71 ? 11.342 -6.926 -4.033 1.00 89.88 71 ARG A CA 1
ATOM 535 C C . ARG A 1 71 ? 10.055 -6.643 -3.276 1.00 89.88 71 ARG A C 1
ATOM 537 O O . ARG A 1 71 ? 9.479 -5.568 -3.441 1.00 89.88 71 ARG A O 1
ATOM 544 N N . LEU A 1 72 ? 9.645 -7.586 -2.434 1.00 92.62 72 LEU A N 1
ATOM 545 C CA . LEU A 1 72 ? 8.573 -7.370 -1.474 1.00 92.62 72 LEU A CA 1
ATOM 546 C C . LEU A 1 72 ? 9.120 -6.579 -0.283 1.00 92.62 72 LEU A C 1
ATOM 548 O O . LEU A 1 72 ? 10.179 -6.900 0.254 1.00 92.62 72 LEU A O 1
ATOM 552 N N . GLN A 1 73 ? 8.407 -5.532 0.120 1.00 90.31 73 GLN A N 1
ATOM 553 C CA . GLN A 1 73 ? 8.733 -4.734 1.297 1.00 90.31 73 GLN A CA 1
ATOM 554 C C . GLN A 1 73 ? 7.585 -4.823 2.293 1.00 90.31 73 GLN A C 1
ATOM 556 O O . GLN A 1 73 ? 6.457 -4.447 1.973 1.00 90.31 73 GLN A O 1
ATOM 561 N N . ILE A 1 74 ? 7.880 -5.263 3.512 1.00 92.06 74 ILE A N 1
ATOM 562 C CA . ILE A 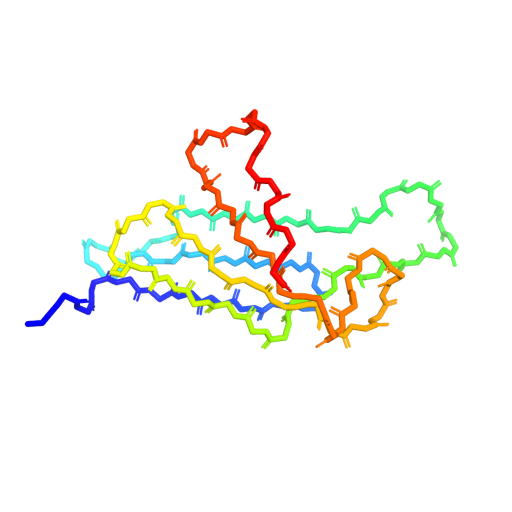1 74 ? 6.943 -5.170 4.632 1.00 92.06 74 ILE A CA 1
ATOM 563 C C . ILE A 1 74 ? 7.261 -3.900 5.413 1.00 92.06 74 ILE A C 1
ATOM 565 O O . ILE A 1 74 ? 8.393 -3.744 5.859 1.00 92.06 74 ILE A O 1
ATOM 569 N N . LYS A 1 75 ? 6.281 -3.002 5.572 1.00 89.50 75 LYS A N 1
ATOM 570 C CA . LYS A 1 75 ? 6.427 -1.736 6.308 1.00 89.50 75 LYS A CA 1
ATOM 571 C C . LYS A 1 75 ? 5.361 -1.576 7.374 1.00 89.50 75 LYS A C 1
ATOM 573 O O . LYS A 1 75 ? 4.200 -1.917 7.164 1.00 89.50 75 LYS A O 1
ATOM 578 N N . ASN A 1 76 ? 5.739 -0.943 8.476 1.00 90.75 76 ASN A N 1
ATOM 579 C CA . ASN A 1 76 ? 4.803 -0.416 9.456 1.00 90.75 76 ASN A CA 1
ATOM 580 C C . ASN A 1 76 ? 4.578 1.082 9.209 1.00 90.75 76 ASN A C 1
ATOM 582 O O . ASN A 1 76 ? 5.504 1.887 9.254 1.00 90.75 76 ASN A O 1
ATOM 586 N N . THR A 1 77 ? 3.339 1.488 8.947 1.00 88.69 77 THR A N 1
ATOM 587 C CA . THR A 1 77 ? 2.995 2.893 8.675 1.00 88.69 77 THR A CA 1
ATOM 588 C C . THR A 1 77 ? 2.943 3.763 9.933 1.00 88.69 77 THR A C 1
ATOM 590 O O . THR A 1 77 ? 2.987 4.987 9.811 1.00 88.69 77 THR A O 1
ATOM 593 N N . LYS A 1 78 ? 2.882 3.162 11.133 1.00 86.81 78 LYS A N 1
ATOM 594 C CA . LYS A 1 78 ? 2.869 3.877 12.423 1.00 86.81 78 LYS A CA 1
ATOM 595 C C . LYS A 1 78 ? 4.257 4.050 13.038 1.00 86.81 78 LYS A C 1
ATOM 597 O O . LYS A 1 78 ? 4.474 5.030 13.743 1.00 86.81 78 LYS A O 1
ATOM 602 N N . VAL A 1 79 ? 5.181 3.120 12.795 1.00 80.31 79 VAL A N 1
ATOM 603 C CA . VAL A 1 79 ? 6.531 3.140 13.377 1.00 80.31 79 VAL A CA 1
ATOM 604 C C . VAL A 1 79 ? 7.548 3.224 12.245 1.00 80.31 79 VAL A C 1
ATOM 606 O O . VAL A 1 79 ? 7.668 2.324 11.429 1.00 80.31 79 VAL A O 1
ATOM 609 N N . THR A 1 80 ? 8.273 4.337 12.169 1.00 62.22 80 THR A N 1
ATOM 610 C CA . THR A 1 80 ? 9.202 4.642 11.066 1.00 62.22 80 THR A CA 1
ATOM 611 C C . THR A 1 80 ? 10.619 4.101 11.273 1.00 62.22 80 THR A C 1
ATOM 613 O O . THR A 1 80 ? 11.475 4.290 10.408 1.00 62.22 80 THR A O 1
ATOM 616 N N . LYS A 1 81 ? 10.899 3.434 12.398 1.00 52.09 81 LYS A N 1
ATOM 617 C CA . LYS A 1 81 ? 12.238 2.945 12.747 1.00 52.09 81 LYS A CA 1
ATOM 618 C C . LYS A 1 81 ? 12.362 1.452 12.407 1.00 52.09 81 LYS A C 1
ATOM 620 O O . LYS A 1 81 ? 11.874 0.619 13.151 1.00 52.09 81 LYS A O 1
ATOM 625 N N . LEU A 1 82 ? 13.073 1.163 11.311 1.00 54.00 82 LEU A N 1
ATOM 626 C CA . LEU A 1 82 ? 13.679 -0.138 10.960 1.00 54.00 82 LEU A CA 1
ATOM 627 C C . LEU A 1 82 ? 12.776 -1.289 10.461 1.00 54.00 82 LEU A C 1
ATOM 629 O O . LEU A 1 82 ? 13.237 -2.421 10.417 1.00 54.00 82 LEU A O 1
ATOM 633 N N . ASP A 1 83 ? 11.569 -1.027 9.958 1.00 52.78 83 ASP A N 1
ATOM 634 C CA . ASP A 1 83 ? 10.730 -2.075 9.347 1.00 52.78 83 ASP A CA 1
ATOM 635 C C . ASP A 1 83 ? 10.892 -2.114 7.817 1.00 52.78 83 ASP A C 1
ATOM 637 O O . ASP A 1 83 ? 9.982 -1.762 7.070 1.00 52.78 83 ASP A O 1
ATOM 641 N N . LEU A 1 84 ? 12.080 -2.475 7.330 1.00 57.44 84 LEU A N 1
ATOM 642 C CA . LEU A 1 84 ? 12.274 -2.898 5.939 1.00 57.44 84 LEU A CA 1
ATOM 643 C C . LEU A 1 84 ? 12.771 -4.339 5.954 1.00 57.44 84 LEU A C 1
ATOM 645 O O . LEU A 1 84 ? 13.961 -4.605 5.792 1.00 57.44 84 LEU A O 1
ATOM 649 N N . PHE A 1 85 ? 11.846 -5.273 6.158 1.00 61.03 85 PHE A N 1
ATOM 650 C CA . PHE A 1 85 ? 12.118 -6.671 5.857 1.00 61.03 85 PHE A CA 1
ATOM 651 C C . PHE A 1 85 ? 11.943 -6.863 4.352 1.00 61.03 85 PHE A C 1
ATOM 653 O O . PHE A 1 85 ? 10.861 -6.622 3.807 1.00 61.03 85 PHE A O 1
ATOM 660 N N . TYR A 1 86 ? 13.034 -7.243 3.690 1.00 61.88 86 TYR A N 1
ATOM 661 C CA . TYR A 1 86 ? 13.004 -7.766 2.331 1.00 61.88 86 TYR A CA 1
ATOM 662 C C . TYR A 1 86 ? 12.866 -9.278 2.454 1.00 61.88 86 TYR A C 1
ATOM 664 O O . TYR A 1 86 ? 13.742 -9.919 3.035 1.00 61.88 86 TYR A O 1
ATOM 672 N N . ILE A 1 87 ? 11.741 -9.803 1.978 1.00 58.66 87 ILE A N 1
ATOM 673 C CA . ILE A 1 87 ? 11.512 -11.244 1.827 1.00 58.66 87 ILE A CA 1
ATOM 674 C C . ILE A 1 87 ? 11.903 -11.627 0.402 1.00 58.66 87 ILE A C 1
ATOM 676 O O . ILE A 1 87 ? 11.614 -10.812 -0.511 1.00 58.66 87 ILE A O 1
#

Radius of gyration: 13.44 Å; chains: 1; bounding box: 33×31×28 Å

Organism: NCBI:txid133412